Protein AF-A0A4Q8L4U7-F1 (afdb_monomer_lite)

Sequence (119 aa):
MDDFVRRISVHAERVANGKNREVCGLVERAAGGFRIQMRLGDGNTHCQLAGEEPMVTFHVHLDFGGGQFSPRDYDQPGYMTRRGRLCYQEGRGREALVTRYGRRGGSVCADSGLARVPQ

Radius of gyration: 13.92 Å; chains: 1; bounding box: 33×30×48 Å

Foldseek 3Di:
DLVVCLVCLVVQLCVCQVVVFKKKWAWDADVPGIDIDIDTDPDPPQRDDDDDDGQEMEIEDHQPGDLEDDPNNQVAWYWYDYPSWIWTAGHPQRIFTRDPVGTHDDCSSVVPPPPDPDD

Secondary structure (DSSP, 8-state):
-HHHHHHHHHHHHHHHHHHT--EEEEEEEETTEEEEEEEE-SSSS----SSS--SEEEEE--TTS-SS--GGGGGS-EEEEETTEEEEESSTT--EEEETTEEEESGGGS--SS-----

Organism: NCBI:txid2480810

pLDDT: mean 78.98, std 15.8, range [34.91, 93.81]

Structure (mmCIF, N/CA/C/O backbone):
data_AF-A0A4Q8L4U7-F1
#
_entry.id   AF-A0A4Q8L4U7-F1
#
loop_
_atom_site.group_PDB
_atom_site.id
_atom_site.type_symbol
_atom_site.label_atom_id
_atom_site.label_alt_id
_atom_site.label_comp_id
_atom_site.label_asym_id
_atom_site.label_entity_id
_atom_site.label_seq_id
_atom_site.pdbx_PDB_ins_code
_atom_site.Cartn_x
_atom_site.Cartn_y
_atom_site.Cartn_z
_atom_site.occupancy
_atom_site.B_iso_or_equiv
_atom_site.auth_seq_id
_atom_site.auth_comp_id
_atom_site.auth_asym_id
_atom_site.auth_atom_id
_atom_site.pdbx_PDB_model_num
ATOM 1 N N . MET A 1 1 ? -11.206 -0.605 6.501 1.00 89.12 1 MET A N 1
ATOM 2 C CA . MET A 1 1 ? -9.738 -0.641 6.346 1.00 89.12 1 MET A CA 1
ATOM 3 C C . MET A 1 1 ? -9.321 0.088 5.076 1.00 89.12 1 MET A C 1
ATOM 5 O O . MET A 1 1 ? -8.566 1.038 5.187 1.00 89.12 1 MET A O 1
ATOM 9 N N . ASP A 1 2 ? -9.872 -0.265 3.914 1.00 92.75 2 ASP A N 1
ATOM 10 C CA . ASP A 1 2 ? -9.600 0.381 2.617 1.00 92.75 2 ASP A CA 1
ATOM 11 C C . ASP A 1 2 ? -9.623 1.916 2.664 1.00 92.75 2 ASP A C 1
ATOM 13 O O . ASP A 1 2 ? -8.667 2.560 2.242 1.00 92.75 2 ASP A O 1
ATOM 17 N N . ASP A 1 3 ? -10.663 2.515 3.253 1.00 92.44 3 ASP A N 1
ATOM 18 C CA . ASP A 1 3 ? -10.751 3.975 3.395 1.00 92.44 3 ASP A CA 1
ATOM 19 C C . ASP A 1 3 ? -9.638 4.582 4.252 1.00 92.44 3 ASP A C 1
ATOM 21 O O . ASP A 1 3 ? -9.175 5.686 3.971 1.00 92.44 3 ASP A O 1
ATOM 25 N N . PHE A 1 4 ? -9.207 3.871 5.294 1.00 92.50 4 PHE A N 1
ATOM 26 C CA . PHE A 1 4 ? -8.085 4.289 6.128 1.00 92.50 4 PHE A CA 1
ATOM 27 C C . PHE A 1 4 ? -6.784 4.240 5.318 1.00 92.50 4 PHE A C 1
ATOM 29 O O . PHE A 1 4 ? -6.077 5.245 5.245 1.00 92.50 4 PHE A O 1
ATOM 36 N N . VAL A 1 5 ? -6.521 3.126 4.627 1.00 93.81 5 VAL A N 1
ATOM 37 C CA . VAL A 1 5 ? -5.303 2.944 3.823 1.00 93.81 5 VAL A CA 1
ATOM 38 C C . VAL A 1 5 ? -5.244 3.928 2.650 1.00 93.81 5 VAL A C 1
ATOM 40 O O . VAL A 1 5 ? -4.201 4.519 2.384 1.00 93.81 5 VAL A O 1
ATOM 43 N N . ARG A 1 6 ? -6.375 4.210 1.997 1.00 93.06 6 ARG A N 1
ATOM 44 C CA . ARG A 1 6 ? -6.466 5.197 0.908 1.00 93.06 6 ARG A CA 1
ATOM 45 C C . ARG A 1 6 ? -6.102 6.616 1.346 1.00 93.06 6 ARG A C 1
ATOM 47 O O . ARG A 1 6 ? -5.576 7.387 0.550 1.00 93.06 6 ARG A O 1
ATOM 54 N N . ARG A 1 7 ? -6.404 6.994 2.592 1.00 91.44 7 ARG A N 1
ATOM 55 C CA . ARG A 1 7 ? -6.067 8.330 3.116 1.00 91.44 7 ARG A CA 1
ATOM 56 C C . ARG A 1 7 ? -4.572 8.474 3.373 1.00 91.44 7 ARG A C 1
ATOM 58 O O . ARG A 1 7 ? -4.013 9.534 3.113 1.00 91.44 7 ARG A O 1
ATOM 65 N N . ILE A 1 8 ? -3.932 7.418 3.868 1.00 91.69 8 ILE A N 1
ATOM 66 C CA . ILE A 1 8 ? -2.498 7.437 4.179 1.00 91.69 8 ILE A CA 1
ATOM 67 C C . ILE A 1 8 ? -1.623 7.198 2.944 1.00 91.69 8 ILE A C 1
ATOM 69 O O . ILE A 1 8 ? -0.495 7.684 2.913 1.00 91.69 8 ILE A O 1
ATOM 73 N N . SER A 1 9 ? -2.127 6.496 1.922 1.00 91.81 9 SER A N 1
ATOM 74 C CA . SER A 1 9 ? -1.319 6.042 0.787 1.00 91.81 9 SER A CA 1
ATOM 75 C C . SER A 1 9 ? -0.679 7.194 0.017 1.00 91.81 9 SER A C 1
ATOM 77 O O . SER A 1 9 ? 0.514 7.161 -0.265 1.00 91.81 9 SER A O 1
ATOM 79 N N . VAL A 1 10 ? -1.430 8.274 -0.211 1.00 88.94 10 VAL A N 1
ATOM 80 C CA . VAL A 1 10 ? -0.936 9.490 -0.879 1.00 88.94 10 VAL A CA 1
ATOM 81 C C . VAL A 1 10 ? 0.212 10.139 -0.099 1.00 88.94 10 VAL A C 1
ATOM 83 O O . VAL A 1 10 ? 1.183 10.618 -0.685 1.00 88.94 10 VAL A O 1
ATOM 86 N N . HIS A 1 11 ? 0.115 10.160 1.233 1.00 90.88 11 HIS A N 1
ATOM 87 C CA . HIS A 1 11 ? 1.167 10.718 2.076 1.00 90.88 11 HIS A CA 1
ATOM 88 C C . HIS A 1 11 ? 2.407 9.817 2.088 1.00 90.88 11 HIS A C 1
ATOM 90 O O . HIS A 1 11 ? 3.523 10.313 1.940 1.00 90.88 11 HIS A O 1
ATOM 96 N N . ALA A 1 12 ? 2.212 8.501 2.194 1.00 91.44 12 ALA A N 1
ATOM 97 C CA . ALA A 1 12 ? 3.295 7.526 2.183 1.00 91.44 12 ALA A CA 1
ATOM 98 C C . ALA A 1 12 ? 4.058 7.519 0.847 1.00 91.44 12 ALA A C 1
ATOM 100 O O . ALA A 1 12 ? 5.285 7.507 0.861 1.00 91.44 12 ALA A O 1
ATOM 101 N N . GLU A 1 13 ? 3.366 7.633 -0.293 1.00 90.00 13 GLU A N 1
ATOM 102 C CA . GLU A 1 13 ? 3.995 7.795 -1.614 1.00 90.00 13 GLU A CA 1
ATOM 103 C C . GLU A 1 13 ? 4.853 9.056 -1.699 1.00 90.00 13 GLU A C 1
ATOM 1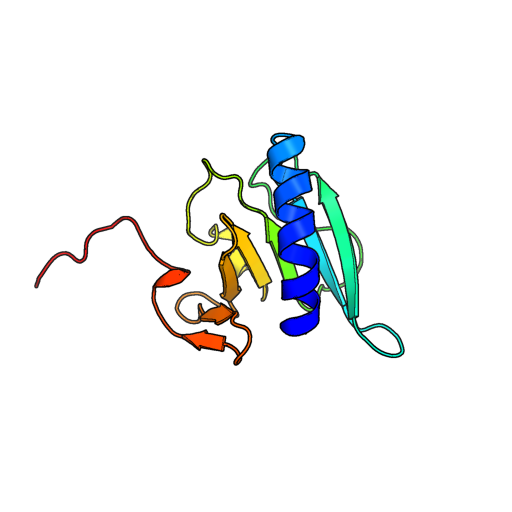05 O O . GLU A 1 13 ? 5.986 9.009 -2.175 1.00 90.00 13 GLU A O 1
ATOM 110 N N . ARG A 1 14 ? 4.352 10.191 -1.192 1.00 90.38 14 ARG A N 1
ATOM 111 C CA . ARG A 1 14 ? 5.128 11.438 -1.168 1.00 90.38 14 ARG A CA 1
ATOM 112 C C . ARG A 1 14 ? 6.403 11.289 -0.335 1.00 90.38 14 ARG A C 1
ATOM 114 O O . ARG A 1 14 ? 7.450 11.781 -0.748 1.00 90.38 14 ARG A O 1
ATOM 121 N N . VAL A 1 15 ? 6.320 10.630 0.820 1.00 90.88 15 VAL A N 1
ATOM 122 C CA . VAL A 1 15 ? 7.485 10.369 1.678 1.00 90.88 15 VAL A CA 1
ATOM 123 C C . VAL A 1 15 ? 8.471 9.433 0.981 1.00 90.88 15 VAL A C 1
ATOM 125 O O . VAL A 1 15 ? 9.657 9.754 0.924 1.00 90.88 15 VAL A O 1
ATOM 128 N N . ALA A 1 16 ? 7.985 8.326 0.414 1.00 89.56 16 ALA A N 1
ATOM 129 C CA . ALA A 1 16 ? 8.803 7.337 -0.278 1.00 89.56 16 ALA A CA 1
ATOM 130 C C . ALA A 1 16 ? 9.582 7.961 -1.445 1.00 89.56 16 ALA A C 1
ATOM 132 O O . ALA A 1 16 ? 10.812 7.909 -1.485 1.00 89.56 16 ALA A O 1
ATOM 133 N N . ASN A 1 17 ? 8.875 8.654 -2.341 1.00 87.81 17 ASN A N 1
ATOM 134 C CA . ASN A 1 17 ? 9.475 9.321 -3.494 1.00 87.81 17 ASN A CA 1
ATOM 135 C C . ASN A 1 17 ? 10.408 10.467 -3.073 1.00 87.81 17 ASN A C 1
ATOM 137 O O . ASN A 1 17 ? 11.507 10.591 -3.605 1.00 87.81 17 ASN A O 1
ATOM 141 N N . GLY A 1 18 ? 10.028 11.267 -2.069 1.00 89.62 18 GLY A N 1
ATOM 142 C CA . GLY A 1 18 ? 10.863 12.362 -1.562 1.00 89.62 18 GLY A CA 1
ATOM 143 C C . GLY A 1 18 ? 12.154 11.900 -0.877 1.00 89.62 18 GLY A C 1
ATOM 144 O O . GLY A 1 18 ? 13.112 12.666 -0.784 1.00 89.62 18 GLY A O 1
ATOM 145 N N . LYS A 1 19 ? 12.194 10.654 -0.392 1.00 88.88 19 LYS A N 1
ATOM 146 C CA . LYS A 1 19 ? 13.386 10.029 0.199 1.00 88.88 19 LYS A CA 1
ATOM 147 C C . LYS A 1 19 ? 14.085 9.051 -0.738 1.00 88.88 19 LYS A C 1
ATOM 149 O O . LYS A 1 19 ? 15.129 8.534 -0.355 1.00 88.88 19 LYS A O 1
ATOM 154 N N . ASN A 1 20 ? 13.536 8.816 -1.930 1.00 87.38 20 ASN A N 1
ATOM 155 C CA . ASN A 1 20 ? 13.971 7.772 -2.853 1.00 87.38 20 ASN A CA 1
ATOM 156 C C . ASN A 1 20 ? 14.107 6.394 -2.171 1.00 87.38 20 ASN A C 1
ATOM 158 O O . ASN A 1 20 ? 15.092 5.683 -2.361 1.00 87.38 20 ASN A O 1
ATOM 162 N N . ARG A 1 21 ? 13.146 6.055 -1.303 1.00 87.50 21 ARG A N 1
ATOM 163 C CA . ARG A 1 21 ? 13.134 4.823 -0.501 1.00 87.50 21 ARG A CA 1
ATOM 164 C C . ARG A 1 21 ? 11.727 4.258 -0.417 1.00 87.50 21 ARG A C 1
ATOM 166 O O . ARG A 1 21 ? 10.781 5.012 -0.220 1.00 87.50 21 ARG A O 1
ATOM 173 N N . GLU A 1 22 ? 11.590 2.943 -0.531 1.00 86.69 22 GLU A N 1
ATOM 174 C CA . GLU A 1 22 ? 10.302 2.269 -0.330 1.00 86.69 22 GLU A CA 1
ATOM 175 C C . GLU A 1 22 ? 9.816 2.450 1.116 1.00 86.69 22 GLU A C 1
ATOM 177 O O . GLU A 1 22 ? 10.590 2.765 2.025 1.00 86.69 22 GLU A O 1
ATOM 182 N N . VAL A 1 23 ? 8.517 2.272 1.341 1.00 89.06 23 VAL A N 1
ATOM 183 C CA . VAL A 1 23 ? 7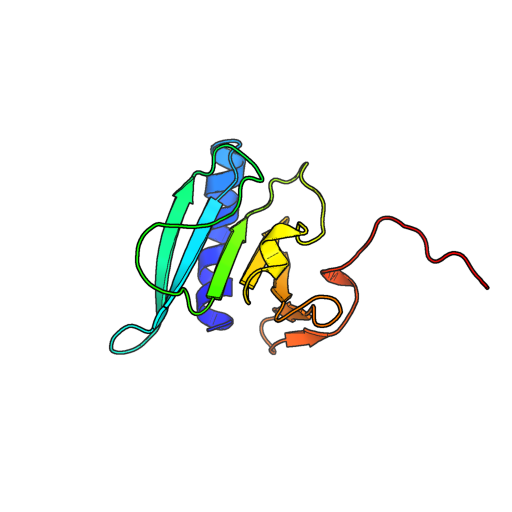.923 2.303 2.685 1.00 89.06 23 VAL A CA 1
ATOM 184 C C . VAL A 1 23 ? 7.274 0.961 2.947 1.00 89.06 23 VAL A C 1
ATOM 186 O O . VAL A 1 23 ? 6.378 0.558 2.213 1.00 89.06 23 VAL A O 1
ATOM 189 N N . CYS A 1 24 ? 7.685 0.317 4.032 1.00 87.81 24 CYS A N 1
ATOM 190 C CA . CYS A 1 24 ? 7.019 -0.862 4.564 1.00 87.81 24 CYS A CA 1
ATOM 191 C C . CYS A 1 24 ? 6.162 -0.458 5.753 1.00 87.81 24 CYS A C 1
ATOM 193 O O . CYS A 1 24 ? 6.609 0.297 6.619 1.00 87.81 24 CYS A O 1
ATOM 195 N N . GLY A 1 25 ? 4.966 -1.014 5.843 1.00 87.94 25 GLY A N 1
ATOM 196 C CA . GLY A 1 25 ? 4.080 -0.813 6.966 1.00 87.94 25 GLY A CA 1
ATOM 197 C C . GLY A 1 25 ? 3.228 -2.025 7.299 1.00 87.94 25 GLY A C 1
ATOM 198 O O . GLY A 1 25 ? 3.052 -2.930 6.485 1.00 87.94 25 GLY A O 1
ATOM 199 N N . LEU A 1 26 ? 2.691 -2.010 8.514 1.00 88.56 26 LEU A N 1
ATOM 200 C CA . LEU A 1 26 ? 1.743 -2.993 9.026 1.00 88.56 26 LEU A CA 1
ATOM 201 C C . LEU A 1 26 ? 0.481 -2.284 9.494 1.00 88.56 26 LEU A C 1
ATOM 203 O O . LEU A 1 26 ? 0.558 -1.320 10.260 1.00 88.56 26 LEU A O 1
ATOM 207 N N . VAL A 1 27 ? -0.670 -2.752 9.013 1.00 89.12 27 VAL A N 1
ATOM 208 C CA . VAL A 1 27 ? -1.985 -2.244 9.402 1.00 89.12 27 VAL A CA 1
ATOM 209 C C . VAL A 1 27 ? -2.577 -3.161 10.466 1.00 89.12 27 VAL A C 1
ATOM 211 O O . VAL A 1 27 ? -2.831 -4.340 10.231 1.00 89.12 27 VAL A O 1
ATOM 214 N N . GLU A 1 28 ? -2.860 -2.586 11.627 1.00 86.56 28 GLU A N 1
ATOM 215 C CA . GLU A 1 28 ? -3.359 -3.283 12.809 1.00 86.56 28 GLU A CA 1
ATOM 216 C C . GLU A 1 28 ? -4.743 -2.747 13.190 1.00 86.56 28 GLU A C 1
ATOM 218 O O . GLU A 1 28 ? -5.083 -1.583 12.934 1.00 86.56 28 GLU A O 1
ATOM 223 N N . ARG A 1 29 ? -5.568 -3.589 13.825 1.00 85.12 29 ARG A N 1
ATOM 224 C CA . ARG A 1 29 ? -6.791 -3.110 14.482 1.00 85.12 29 ARG A CA 1
ATOM 225 C C . ARG A 1 29 ? -6.396 -2.500 15.817 1.00 85.12 29 ARG A C 1
ATOM 227 O O . ARG A 1 29 ? -5.639 -3.094 16.572 1.00 85.12 29 ARG A O 1
ATOM 234 N N . ALA A 1 30 ? -6.952 -1.336 16.108 1.00 84.38 30 ALA A N 1
ATOM 235 C CA . ALA A 1 30 ? -6.800 -0.662 17.388 1.00 84.38 30 ALA A CA 1
ATOM 236 C C . ALA A 1 30 ? -8.186 -0.376 17.979 1.00 84.38 30 ALA A C 1
ATOM 238 O O . ALA A 1 30 ? -9.197 -0.437 17.269 1.00 84.38 30 ALA A O 1
ATOM 239 N N . ALA A 1 31 ? -8.250 -0.044 19.270 1.00 84.56 31 ALA A N 1
ATOM 240 C CA . ALA A 1 31 ? -9.501 0.362 19.904 1.00 84.56 31 ALA A CA 1
ATOM 241 C C . ALA A 1 31 ? -10.110 1.557 19.145 1.00 84.56 31 ALA A C 1
ATOM 243 O O . ALA A 1 31 ? -9.506 2.623 19.056 1.00 84.56 31 ALA A O 1
ATOM 244 N N . GLY A 1 32 ? -11.290 1.356 18.550 1.00 85.06 32 GLY A N 1
ATOM 245 C CA . GLY A 1 32 ? -11.996 2.385 17.782 1.00 85.06 32 GLY A CA 1
ATOM 246 C C . GLY A 1 32 ? -11.556 2.566 16.321 1.00 85.06 32 GLY A C 1
ATOM 247 O O . GLY A 1 32 ? -12.054 3.483 15.671 1.00 85.06 32 GLY A O 1
ATOM 248 N N . GLY A 1 33 ? -10.675 1.723 15.761 1.00 88.56 33 GLY A N 1
ATOM 249 C CA . GLY A 1 33 ? -10.323 1.836 14.341 1.00 88.56 33 GLY A CA 1
ATOM 250 C C . GLY A 1 33 ? -9.112 1.028 13.877 1.00 88.56 33 GLY A C 1
ATOM 251 O O . GLY A 1 33 ? -8.954 -0.150 14.197 1.00 88.56 33 GLY A O 1
ATOM 252 N N . PHE A 1 34 ? -8.279 1.673 13.059 1.00 90.12 34 PHE A N 1
ATOM 253 C CA . PHE A 1 34 ? -7.074 1.094 12.470 1.00 90.12 34 PHE A CA 1
ATOM 254 C C . PHE A 1 34 ? -5.865 1.965 12.799 1.00 90.12 34 PHE A C 1
ATOM 256 O O . PHE A 1 34 ? -5.959 3.194 12.800 1.00 90.12 34 PHE A O 1
ATOM 263 N N . ARG A 1 35 ? -4.726 1.319 13.037 1.00 89.06 35 ARG A N 1
ATOM 264 C CA . ARG A 1 35 ? -3.415 1.955 13.154 1.00 89.06 35 ARG A CA 1
ATOM 265 C C . ARG A 1 35 ? -2.520 1.419 12.047 1.00 89.06 35 ARG A C 1
ATOM 267 O O . ARG A 1 35 ? -2.698 0.292 11.596 1.00 89.06 35 ARG A O 1
ATOM 274 N N . ILE A 1 36 ? -1.563 2.231 11.612 1.00 87.50 36 ILE A N 1
ATOM 275 C CA . ILE A 1 36 ? -0.467 1.762 10.772 1.00 87.50 36 ILE A CA 1
ATOM 276 C C . ILE A 1 36 ? 0.869 2.089 11.434 1.00 87.50 36 ILE A C 1
ATOM 278 O O . ILE A 1 36 ? 1.063 3.194 11.945 1.00 87.50 36 ILE A O 1
ATOM 282 N N . GLN A 1 37 ? 1.781 1.127 11.419 1.00 86.94 37 GLN A N 1
ATOM 283 C CA . GLN A 1 37 ? 3.196 1.338 11.708 1.00 86.94 37 GLN A CA 1
ATOM 284 C C . GLN A 1 37 ? 3.943 1.361 10.377 1.00 86.94 37 GLN A C 1
ATOM 286 O O . GLN A 1 37 ? 3.665 0.523 9.528 1.00 86.94 37 GLN A O 1
ATOM 291 N N . MET A 1 38 ? 4.844 2.320 10.162 1.00 86.88 38 MET A N 1
ATOM 292 C CA . MET A 1 38 ? 5.590 2.457 8.906 1.00 86.88 38 MET A CA 1
ATOM 293 C C . MET A 1 38 ? 7.074 2.688 9.177 1.00 86.88 38 MET A C 1
ATOM 295 O O . MET A 1 38 ? 7.432 3.413 10.104 1.00 86.88 38 MET A O 1
ATOM 299 N N . ARG A 1 39 ? 7.929 2.130 8.321 1.00 86.75 39 ARG A N 1
ATOM 300 C CA . ARG A 1 39 ? 9.362 2.427 8.253 1.00 86.75 39 ARG A CA 1
ATOM 301 C C . ARG A 1 39 ? 9.774 2.670 6.808 1.00 86.75 39 ARG A C 1
ATOM 303 O O . ARG A 1 39 ? 9.190 2.098 5.886 1.00 86.75 39 ARG A O 1
ATOM 310 N N . LEU A 1 40 ? 10.825 3.458 6.620 1.00 84.44 40 LEU A N 1
ATOM 311 C CA . LEU A 1 40 ? 11.526 3.483 5.340 1.00 84.44 40 LEU A CA 1
ATOM 312 C C . LEU A 1 40 ? 12.241 2.138 5.160 1.00 84.44 40 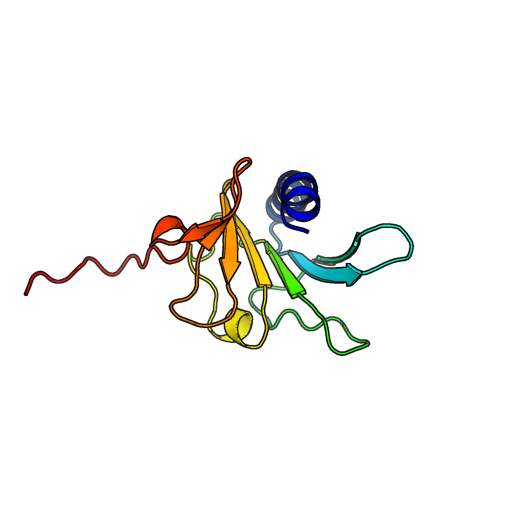LEU A C 1
ATOM 314 O O . LEU A 1 40 ? 12.986 1.709 6.038 1.00 84.44 40 LEU A O 1
ATOM 318 N N . GLY A 1 41 ? 11.986 1.467 4.043 1.00 73.50 41 GLY A N 1
ATOM 319 C CA . GLY A 1 41 ? 12.718 0.281 3.612 1.00 73.50 41 GLY A CA 1
ATOM 320 C C . 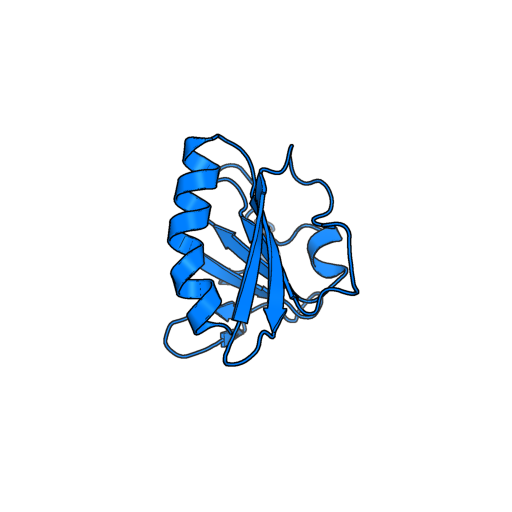GLY A 1 41 ? 14.042 0.665 2.954 1.00 73.50 41 GLY A C 1
ATOM 321 O O . GLY A 1 41 ? 14.229 1.806 2.523 1.00 73.50 41 GLY A O 1
ATOM 322 N N . ASP A 1 42 ? 14.991 -0.265 2.915 1.00 67.25 42 ASP A N 1
ATOM 323 C CA . ASP A 1 42 ? 16.251 -0.142 2.157 1.00 67.25 42 ASP A CA 1
ATOM 324 C C . ASP A 1 42 ? 16.138 -0.776 0.749 1.00 67.25 42 ASP A C 1
ATOM 326 O O . ASP A 1 42 ? 17.145 -1.018 0.089 1.00 67.25 42 ASP A O 1
ATOM 330 N N . GLY A 1 43 ? 14.914 -1.049 0.280 1.00 58.81 43 GLY A N 1
ATOM 331 C CA . GLY A 1 43 ? 14.603 -1.695 -0.998 1.00 58.81 43 GLY A CA 1
ATOM 332 C C . GLY A 1 43 ? 13.510 -2.754 -0.850 1.00 58.81 43 GLY A C 1
ATOM 333 O O . GLY A 1 43 ? 12.886 -2.841 0.210 1.00 58.81 43 GLY A O 1
ATOM 334 N N . ASN A 1 44 ? 13.356 -3.585 -1.893 1.00 54.84 44 ASN A N 1
ATOM 335 C CA . ASN A 1 44 ? 12.300 -4.601 -2.085 1.00 54.84 44 ASN A CA 1
ATOM 336 C C . ASN A 1 44 ? 12.453 -5.822 -1.142 1.00 54.84 44 ASN A C 1
ATOM 338 O O . ASN A 1 44 ? 12.132 -6.971 -1.464 1.00 54.84 44 ASN A O 1
ATOM 342 N N . THR A 1 45 ? 13.069 -5.592 0.013 1.00 55.81 45 THR A N 1
ATOM 343 C CA . THR A 1 45 ? 13.305 -6.550 1.076 1.00 55.81 45 THR A CA 1
ATOM 344 C C . THR A 1 45 ? 12.006 -6.725 1.846 1.00 55.81 45 THR A C 1
ATOM 346 O O . THR A 1 45 ? 11.391 -5.756 2.275 1.00 55.81 45 THR A O 1
ATOM 349 N N . HIS A 1 46 ? 11.611 -7.986 2.009 1.00 62.25 46 HIS A N 1
ATOM 350 C CA . HIS A 1 46 ? 10.436 -8.452 2.741 1.00 62.25 46 HIS A CA 1
ATOM 351 C C . HIS A 1 46 ? 9.953 -7.473 3.831 1.00 62.25 46 HIS A C 1
ATOM 353 O O . HIS A 1 46 ? 10.675 -7.205 4.798 1.00 62.25 46 HIS A O 1
ATOM 359 N N . CYS A 1 47 ? 8.733 -6.945 3.685 1.00 66.19 47 CYS A N 1
ATOM 360 C CA . CYS A 1 47 ? 8.126 -6.040 4.660 1.00 66.19 47 CYS A CA 1
ATOM 361 C C . CYS A 1 47 ? 7.678 -6.792 5.930 1.00 66.19 47 CYS A C 1
ATOM 363 O O . CYS A 1 47 ? 6.500 -6.824 6.268 1.00 66.19 47 CYS A O 1
ATOM 365 N N . GLN A 1 48 ? 8.628 -7.376 6.660 1.00 61.00 48 GLN A N 1
ATOM 366 C CA . GLN A 1 48 ? 8.448 -7.829 8.037 1.00 61.00 48 GLN A CA 1
ATOM 367 C C . GLN A 1 48 ? 8.890 -6.709 8.981 1.00 61.00 48 GLN A C 1
ATOM 369 O O . GLN A 1 48 ? 10.083 -6.396 9.077 1.00 61.00 48 GLN A O 1
ATOM 374 N N . LEU A 1 49 ? 7.932 -6.073 9.659 1.00 61.19 49 LEU A N 1
ATOM 375 C CA . LEU A 1 49 ? 8.227 -5.353 10.900 1.00 61.19 49 LEU A CA 1
ATOM 376 C C . LEU A 1 49 ? 8.207 -6.379 12.041 1.00 61.19 49 LEU A C 1
ATOM 378 O O . LEU A 1 49 ? 7.446 -7.341 11.989 1.00 61.19 49 LEU A O 1
ATOM 382 N N . ALA A 1 50 ? 9.082 -6.216 13.031 1.00 51.97 50 ALA A N 1
ATOM 383 C CA . ALA A 1 50 ? 9.150 -7.125 14.170 1.00 51.97 50 ALA A CA 1
ATOM 384 C C . ALA A 1 50 ? 7.960 -6.903 15.120 1.00 51.97 50 ALA A C 1
ATOM 386 O O . ALA A 1 50 ? 7.689 -5.761 15.485 1.00 51.97 50 ALA A O 1
ATOM 387 N N . GLY A 1 51 ? 7.333 -7.995 15.567 1.00 53.81 51 GLY A N 1
ATOM 388 C CA . GLY A 1 51 ? 6.264 -7.992 16.570 1.00 53.81 51 GLY A CA 1
ATOM 389 C C . GLY A 1 51 ? 4.890 -8.322 15.983 1.00 53.81 51 GLY A C 1
ATOM 390 O O . GLY A 1 51 ? 4.366 -7.549 15.195 1.00 53.81 51 GLY A O 1
ATOM 391 N N . GLU A 1 52 ? 4.341 -9.456 16.430 1.00 54.25 52 GLU A N 1
ATOM 392 C CA . GLU A 1 52 ? 3.021 -10.034 16.109 1.00 54.25 52 GLU A CA 1
ATOM 393 C C . GLU A 1 52 ? 2.772 -10.457 14.648 1.00 54.25 52 GLU A C 1
ATOM 395 O O . GLU A 1 52 ? 3.333 -9.912 13.703 1.00 54.25 52 GLU A O 1
ATOM 400 N N . GLU A 1 53 ? 1.927 -11.484 14.486 1.00 59.53 53 GLU A N 1
ATOM 401 C CA . GLU A 1 53 ? 1.378 -11.924 13.197 1.00 59.53 53 GLU A CA 1
ATOM 402 C C . GLU A 1 53 ? 0.573 -10.760 12.597 1.00 59.53 53 GLU A C 1
ATOM 404 O O . GLU A 1 53 ? -0.498 -10.410 13.112 1.00 59.53 53 GLU A O 1
ATOM 409 N N . PRO A 1 54 ? 1.068 -10.107 11.538 1.00 60.97 54 PRO A N 1
ATOM 410 C CA . PRO A 1 54 ? 0.394 -8.945 10.998 1.00 60.97 54 PRO A CA 1
ATOM 411 C C . PRO A 1 54 ? -0.922 -9.356 10.347 1.00 60.97 54 PRO A C 1
ATOM 413 O O . PRO A 1 54 ? -0.974 -10.287 9.548 1.00 60.97 54 PRO A O 1
ATOM 416 N N . MET A 1 55 ? -1.992 -8.602 10.606 1.00 72.81 55 MET A N 1
ATOM 417 C CA . MET A 1 55 ? -3.251 -8.849 9.901 1.00 72.81 55 MET A CA 1
ATOM 418 C C . MET A 1 55 ? -3.169 -8.464 8.419 1.00 72.81 55 MET A C 1
ATOM 420 O O . MET A 1 55 ? -3.743 -9.172 7.595 1.00 72.81 55 MET A O 1
ATOM 424 N N . VAL A 1 56 ? -2.522 -7.334 8.076 1.00 88.88 56 VAL A N 1
ATOM 425 C CA . VAL A 1 56 ? -2.388 -6.851 6.687 1.00 88.88 56 VAL A CA 1
ATOM 426 C C . VAL A 1 56 ? -1.140 -5.965 6.501 1.00 88.88 56 VAL A C 1
ATOM 428 O O . VAL A 1 56 ? -0.921 -5.037 7.281 1.00 88.88 56 VAL A O 1
ATOM 431 N N . THR A 1 57 ? -0.350 -6.179 5.442 1.00 90.06 57 THR A N 1
ATOM 432 C CA . THR A 1 57 ? 0.797 -5.311 5.085 1.00 90.06 57 THR A CA 1
ATOM 433 C C . THR A 1 57 ? 0.406 -4.066 4.313 1.00 90.06 57 THR A C 1
ATOM 435 O O . THR A 1 57 ? -0.667 -3.965 3.720 1.00 90.06 57 THR A O 1
ATOM 438 N N . PHE A 1 58 ? 1.321 -3.107 4.279 1.00 90.88 58 PHE A N 1
ATOM 439 C CA . PHE A 1 58 ? 1.271 -1.949 3.408 1.00 90.88 58 PHE A CA 1
ATOM 440 C C . PHE A 1 58 ? 2.658 -1.703 2.814 1.00 90.88 58 PHE A C 1
ATOM 442 O O . PHE A 1 58 ? 3.623 -1.539 3.554 1.00 90.88 58 PHE A O 1
ATOM 449 N N . HIS A 1 59 ? 2.762 -1.657 1.492 1.00 89.88 59 HIS A N 1
ATOM 450 C CA . HIS A 1 59 ? 4.018 -1.432 0.789 1.00 89.88 59 HIS A CA 1
ATOM 451 C C . HIS A 1 59 ? 3.874 -0.263 -0.192 1.00 89.88 59 HIS A C 1
ATOM 453 O O . HIS A 1 59 ? 2.882 -0.146 -0.912 1.00 89.88 59 HIS A O 1
ATOM 459 N N . VAL A 1 60 ? 4.854 0.635 -0.219 1.00 89.56 60 VAL A N 1
ATOM 460 C CA . VAL A 1 60 ? 4.960 1.681 -1.239 1.00 89.56 60 VAL A CA 1
ATOM 461 C C . VAL A 1 60 ? 6.073 1.312 -2.200 1.00 89.56 60 VAL A C 1
ATOM 463 O O . VAL A 1 60 ? 7.238 1.325 -1.809 1.00 89.56 60 VAL A O 1
ATOM 466 N N . HIS A 1 61 ? 5.714 1.057 -3.456 1.00 85.12 61 HIS A N 1
ATOM 467 C CA . HIS A 1 61 ? 6.696 0.881 -4.520 1.00 85.12 61 HIS A CA 1
ATOM 468 C C . HIS A 1 61 ? 7.088 2.246 -5.075 1.00 85.12 61 HIS A C 1
ATOM 470 O O . HIS A 1 61 ? 6.230 3.093 -5.343 1.00 85.12 61 HIS A O 1
ATOM 476 N N . LEU A 1 62 ? 8.385 2.442 -5.301 1.00 82.56 62 LEU A N 1
ATOM 477 C CA . LEU A 1 62 ? 8.879 3.649 -5.957 1.00 82.56 62 LEU A CA 1
ATOM 478 C C . LEU A 1 62 ? 8.406 3.720 -7.414 1.00 82.56 62 LEU A C 1
ATOM 480 O O . LEU A 1 62 ? 8.050 2.719 -8.046 1.00 82.56 62 LEU A O 1
ATOM 484 N N . ASP A 1 63 ? 8.437 4.920 -7.989 1.00 73.94 63 ASP A N 1
ATOM 485 C CA . ASP A 1 63 ? 7.952 5.139 -9.354 1.00 73.94 63 ASP A CA 1
ATOM 486 C C . ASP A 1 63 ? 8.723 4.342 -10.417 1.00 73.94 63 ASP A C 1
ATOM 488 O O . ASP A 1 63 ? 8.150 4.021 -11.463 1.00 73.94 63 ASP A O 1
ATOM 492 N N . PHE A 1 64 ? 9.981 3.984 -10.158 1.00 69.44 64 PHE A N 1
ATOM 493 C CA . PHE A 1 64 ? 10.794 3.098 -11.002 1.00 69.44 64 PHE A CA 1
ATOM 494 C C . PHE A 1 64 ? 10.686 1.612 -10.622 1.00 69.44 64 PHE A C 1
ATOM 496 O O . PHE A 1 64 ? 11.163 0.759 -11.367 1.00 69.44 64 PHE A O 1
ATOM 503 N N . GLY A 1 65 ? 10.050 1.289 -9.494 1.00 65.50 65 GLY A N 1
ATOM 504 C CA . GLY A 1 65 ? 9.725 -0.080 -9.115 1.00 65.50 65 GLY A CA 1
ATOM 505 C C . GLY A 1 65 ? 8.684 -0.702 -10.052 1.00 65.50 65 GLY A C 1
ATOM 506 O O . GLY A 1 65 ? 7.939 -0.004 -10.754 1.00 65.50 65 GLY A O 1
ATOM 507 N N . GLY A 1 66 ? 8.630 -2.036 -10.062 1.00 68.56 66 GLY A N 1
ATOM 508 C CA . GLY A 1 66 ? 7.628 -2.789 -10.814 1.00 68.56 66 GLY A CA 1
ATOM 509 C C . GLY A 1 66 ? 6.201 -2.450 -10.365 1.00 68.56 66 GLY A C 1
ATOM 510 O O . GLY A 1 66 ? 5.948 -2.178 -9.193 1.00 68.56 66 GLY A O 1
ATOM 511 N N . GLY A 1 67 ? 5.250 -2.471 -11.303 1.00 72.81 67 GLY A N 1
ATOM 512 C CA . GLY A 1 67 ? 3.827 -2.205 -11.033 1.00 72.81 67 GLY A CA 1
ATOM 513 C C . GLY A 1 67 ? 3.054 -3.381 -10.429 1.00 72.81 67 GLY A C 1
ATOM 514 O O . GLY A 1 67 ? 1.830 -3.333 -10.392 1.00 72.81 67 GLY A O 1
ATOM 515 N N . GLN A 1 68 ? 3.756 -4.433 -10.017 1.00 77.56 68 GLN A N 1
ATOM 516 C CA . GLN A 1 68 ? 3.198 -5.671 -9.486 1.00 77.56 68 GLN A CA 1
ATOM 517 C C . GLN A 1 68 ? 3.682 -5.864 -8.060 1.00 77.56 68 GLN A C 1
ATOM 519 O O . GLN A 1 68 ? 4.813 -5.493 -7.752 1.00 77.56 68 GLN A O 1
ATOM 524 N N . PHE A 1 69 ? 2.873 -6.543 -7.254 1.00 81.88 69 PHE A N 1
ATOM 525 C CA . PHE A 1 69 ? 3.331 -7.161 -6.017 1.00 81.88 69 PHE A CA 1
ATOM 526 C C . PHE A 1 69 ? 4.547 -8.056 -6.289 1.00 81.88 69 PHE A C 1
ATOM 528 O O . PHE A 1 69 ? 4.538 -8.895 -7.198 1.00 81.88 69 PHE A O 1
ATOM 535 N N . SER A 1 70 ? 5.599 -7.877 -5.501 1.00 78.75 70 SER A N 1
ATOM 536 C CA . SER A 1 70 ? 6.728 -8.795 -5.460 1.00 78.75 70 SER A CA 1
ATOM 537 C C . SER A 1 70 ? 6.260 -10.177 -4.980 1.00 78.75 70 SER A C 1
ATOM 539 O O . SER A 1 70 ? 5.245 -10.291 -4.290 1.00 78.75 70 SER A O 1
ATOM 541 N N . PRO A 1 71 ? 7.000 -11.261 -5.276 1.00 80.44 71 PRO A N 1
ATOM 542 C CA . PRO A 1 71 ? 6.683 -12.580 -4.736 1.00 80.44 71 PRO A CA 1
ATOM 543 C C . PRO A 1 71 ? 6.492 -12.601 -3.216 1.00 80.44 71 PRO A C 1
ATOM 545 O O . PRO A 1 71 ? 5.640 -13.341 -2.746 1.00 80.44 71 PRO A O 1
ATOM 548 N N . ARG A 1 72 ? 7.246 -11.764 -2.493 1.00 78.62 72 ARG A N 1
ATOM 549 C CA . ARG A 1 72 ? 7.218 -11.644 -1.033 1.00 78.62 72 ARG A CA 1
ATOM 550 C C . ARG A 1 72 ? 6.010 -10.877 -0.507 1.00 78.62 72 ARG A C 1
ATOM 552 O O . ARG A 1 72 ? 5.616 -11.087 0.632 1.00 78.62 72 ARG A O 1
ATOM 559 N N . ASP A 1 73 ? 5.416 -9.993 -1.307 1.00 81.50 73 ASP A N 1
ATOM 560 C CA . ASP A 1 73 ? 4.193 -9.304 -0.890 1.00 81.50 73 ASP A CA 1
ATOM 561 C C . ASP A 1 73 ? 3.026 -10.287 -0.751 1.00 81.50 73 ASP A C 1
ATOM 563 O O . ASP A 1 73 ? 2.128 -10.033 0.039 1.00 81.50 73 ASP A O 1
ATOM 567 N N . TYR A 1 74 ? 3.054 -11.414 -1.475 1.00 85.19 74 TYR A N 1
ATOM 568 C CA . TYR A 1 74 ? 2.033 -12.463 -1.402 1.00 85.19 74 TYR A CA 1
ATOM 569 C C . TYR A 1 74 ? 2.158 -13.387 -0.186 1.00 85.19 74 TYR A C 1
ATOM 571 O O . TYR A 1 74 ? 1.281 -14.228 0.001 1.00 85.19 74 TYR A O 1
ATOM 579 N N . ASP A 1 75 ? 3.204 -13.250 0.634 1.00 84.56 75 ASP A N 1
ATOM 580 C CA . ASP A 1 75 ? 3.386 -14.091 1.825 1.00 84.56 75 ASP A CA 1
ATOM 581 C C . ASP A 1 75 ? 2.278 -13.841 2.869 1.00 84.56 75 ASP A C 1
ATOM 583 O O . ASP A 1 75 ? 1.981 -14.710 3.685 1.00 84.56 75 ASP A O 1
ATOM 587 N N . GLN A 1 76 ? 1.624 -12.675 2.814 1.00 85.88 76 GLN A N 1
ATOM 588 C CA . GLN A 1 76 ? 0.485 -12.316 3.658 1.00 85.88 76 GLN A CA 1
ATOM 589 C C . GLN A 1 76 ? -0.430 -11.308 2.953 1.00 85.88 76 GLN A C 1
ATOM 591 O O . GLN A 1 76 ? 0.031 -10.602 2.057 1.00 85.88 76 GLN A O 1
ATOM 596 N N . PRO A 1 77 ? -1.718 -11.196 3.328 1.00 89.81 77 PRO A N 1
ATOM 597 C CA . PRO A 1 77 ? -2.608 -10.201 2.744 1.00 89.81 77 PRO A CA 1
ATOM 598 C C . PRO A 1 77 ? -2.051 -8.786 2.900 1.00 89.81 77 PRO A C 1
ATOM 600 O O . PRO A 1 77 ? -1.485 -8.437 3.939 1.00 89.81 77 PRO A O 1
ATOM 603 N N . GLY A 1 78 ? -2.236 -7.947 1.885 1.00 91.44 78 GLY A N 1
ATOM 604 C CA . GLY A 1 78 ? -1.473 -6.710 1.822 1.00 91.44 78 GLY A CA 1
ATOM 605 C C . GLY A 1 78 ? -1.977 -5.679 0.842 1.00 91.44 78 GLY A C 1
ATOM 606 O O . GLY A 1 78 ? -2.611 -5.995 -0.163 1.00 91.44 78 GLY A O 1
ATOM 607 N N . TYR A 1 79 ? -1.645 -4.427 1.133 1.00 92.56 79 TYR A N 1
ATOM 608 C CA . TYR A 1 79 ? -1.796 -3.312 0.219 1.00 92.56 79 TYR A CA 1
ATOM 609 C C . TYR A 1 79 ? -0.461 -2.952 -0.422 1.00 92.56 79 TYR A C 1
ATOM 611 O O . TYR A 1 79 ? 0.569 -2.932 0.245 1.00 92.56 79 TYR A O 1
ATOM 619 N N . MET A 1 80 ? -0.506 -2.558 -1.688 1.00 91.19 80 MET A N 1
ATOM 620 C CA . MET A 1 80 ? 0.594 -1.885 -2.374 1.00 91.19 80 MET A CA 1
ATOM 621 C C . MET A 1 80 ? 0.067 -0.574 -2.943 1.00 91.19 80 MET A C 1
ATOM 623 O O . MET A 1 80 ? -1.007 -0.552 -3.543 1.00 91.19 80 MET A O 1
ATOM 627 N N . THR A 1 81 ? 0.812 0.515 -2.786 1.00 90.31 81 THR A N 1
ATOM 628 C CA . THR A 1 81 ? 0.484 1.789 -3.426 1.00 90.31 81 THR A CA 1
ATOM 629 C C . THR A 1 81 ? 1.624 2.289 -4.299 1.00 90.31 81 THR A C 1
ATOM 631 O O . THR A 1 81 ? 2.798 2.132 -3.957 1.00 90.31 81 THR A O 1
ATOM 634 N N . ARG A 1 82 ? 1.267 2.859 -5.451 1.00 86.44 82 ARG A N 1
ATOM 635 C CA . ARG A 1 82 ? 2.207 3.421 -6.426 1.00 86.44 82 ARG A CA 1
ATOM 636 C C . ARG A 1 82 ? 1.487 4.323 -7.417 1.00 86.44 82 ARG A C 1
ATOM 638 O O . ARG A 1 82 ? 0.456 3.931 -7.968 1.00 86.44 82 ARG A O 1
ATOM 645 N N . ARG A 1 83 ? 2.084 5.470 -7.751 1.00 85.19 83 ARG A N 1
ATOM 646 C CA . ARG A 1 83 ? 1.556 6.432 -8.738 1.00 85.19 83 ARG A CA 1
ATOM 647 C C . ARG A 1 83 ? 0.079 6.767 -8.483 1.00 85.19 83 ARG A C 1
ATOM 649 O O . ARG A 1 83 ? -0.730 6.810 -9.412 1.00 85.19 83 ARG A O 1
ATOM 656 N N . GLY A 1 84 ? -0.286 6.932 -7.213 1.00 85.31 84 GLY A N 1
ATOM 657 C CA . GLY A 1 84 ? -1.647 7.218 -6.760 1.00 85.31 84 GLY A CA 1
ATOM 658 C C . GLY A 1 84 ? -2.645 6.066 -6.915 1.00 85.31 84 GLY A C 1
ATOM 659 O O . GLY A 1 84 ? -3.841 6.265 -6.693 1.00 85.31 84 GLY A O 1
ATOM 660 N N . ARG A 1 85 ? -2.196 4.866 -7.302 1.00 88.06 85 ARG A N 1
ATOM 661 C CA . ARG A 1 85 ? -3.020 3.654 -7.324 1.00 88.06 85 ARG A CA 1
ATOM 662 C C . ARG A 1 85 ? -2.795 2.877 -6.043 1.00 88.06 85 ARG A C 1
ATOM 664 O O . ARG A 1 85 ? -1.655 2.588 -5.705 1.00 88.06 85 ARG A O 1
ATOM 671 N N . LEU A 1 86 ? -3.889 2.485 -5.397 1.00 91.56 86 LEU A N 1
ATOM 672 C CA . LEU A 1 86 ? -3.872 1.591 -4.249 1.00 91.56 86 LEU A CA 1
ATOM 673 C C . LEU A 1 86 ? -4.409 0.227 -4.668 1.00 91.56 86 LEU A C 1
ATOM 675 O O . LEU A 1 86 ? -5.516 0.115 -5.189 1.00 91.56 86 LEU A O 1
ATOM 679 N N . CYS A 1 87 ? -3.626 -0.801 -4.409 1.00 91.94 87 CYS A N 1
ATOM 680 C CA . CYS A 1 87 ? -3.917 -2.184 -4.717 1.00 91.94 87 CYS A CA 1
ATOM 681 C C . CYS A 1 87 ? -3.978 -2.993 -3.436 1.00 91.94 87 CYS A C 1
ATOM 683 O O . CYS A 1 87 ? -3.301 -2.670 -2.465 1.00 91.94 87 CYS A O 1
ATOM 685 N N . TYR A 1 88 ? -4.779 -4.047 -3.452 1.00 92.75 88 TYR A N 1
ATOM 686 C CA . TYR A 1 88 ? -4.875 -5.028 -2.385 1.00 92.75 88 TYR A CA 1
ATOM 687 C C . TYR A 1 88 ? -4.748 -6.432 -2.970 1.00 92.75 88 TYR A C 1
ATOM 689 O O . TYR A 1 88 ? -5.220 -6.668 -4.083 1.00 92.75 88 TYR A O 1
ATOM 697 N N . GLN A 1 89 ? -4.148 -7.353 -2.225 1.00 91.31 89 GLN A N 1
ATOM 698 C CA . GLN A 1 89 ? -4.129 -8.776 -2.543 1.00 91.31 89 GLN A CA 1
ATOM 699 C C . GLN A 1 89 ? -4.338 -9.612 -1.273 1.00 91.31 89 GLN A C 1
ATOM 701 O O . GLN A 1 89 ? -3.962 -9.204 -0.173 1.00 91.31 89 GLN A O 1
ATOM 706 N N . GLU A 1 90 ? -4.952 -10.779 -1.442 1.00 89.19 90 GLU A N 1
ATOM 707 C CA . GLU A 1 90 ? -5.120 -11.825 -0.417 1.00 89.19 90 GLU A CA 1
ATOM 708 C C . GLU A 1 90 ? -4.561 -13.177 -0.903 1.00 89.19 90 GLU A C 1
ATOM 710 O O . GLU A 1 90 ? -5.017 -14.248 -0.510 1.00 89.19 90 GLU A O 1
ATOM 715 N N . GLY A 1 91 ? -3.611 -13.115 -1.832 1.00 85.94 91 GLY A N 1
ATOM 716 C CA . GLY A 1 91 ? -3.056 -14.230 -2.581 1.00 85.94 91 GLY A CA 1
ATOM 717 C C . GLY A 1 91 ? -2.942 -13.910 -4.072 1.00 85.94 91 GLY A C 1
ATOM 718 O O . GLY A 1 91 ? -3.637 -13.039 -4.605 1.00 85.94 91 GLY A O 1
ATOM 719 N N . ARG A 1 92 ? -2.062 -14.647 -4.757 1.00 84.81 92 ARG A N 1
ATOM 720 C CA . ARG A 1 92 ? -1.876 -14.533 -6.211 1.00 84.81 92 ARG A CA 1
ATOM 721 C C . ARG A 1 92 ? -3.176 -14.833 -6.956 1.00 84.81 92 ARG A C 1
ATOM 723 O O . ARG A 1 92 ? -3.847 -15.822 -6.664 1.00 84.81 92 ARG A O 1
ATOM 730 N N . GLY A 1 93 ? -3.505 -14.002 -7.939 1.00 82.75 93 GLY A N 1
ATOM 731 C CA . GLY A 1 93 ? -4.737 -14.084 -8.725 1.00 82.75 93 GLY A CA 1
ATOM 732 C C . GLY A 1 93 ? -5.969 -13.499 -8.029 1.00 82.75 93 GLY A C 1
ATOM 733 O O . GLY A 1 93 ? -7.071 -13.587 -8.572 1.00 82.75 93 GLY A O 1
ATOM 734 N N . ARG A 1 94 ? -5.809 -12.921 -6.830 1.00 86.88 94 ARG A N 1
ATOM 735 C CA . ARG A 1 94 ? -6.877 -12.265 -6.058 1.00 86.88 94 ARG A CA 1
ATOM 736 C C . ARG A 1 94 ? -6.589 -10.783 -5.821 1.00 86.88 94 ARG A C 1
ATOM 738 O O . ARG A 1 94 ? -6.973 -10.209 -4.804 1.00 86.88 94 ARG A O 1
ATOM 745 N N . GLU A 1 95 ? -5.889 -10.158 -6.760 1.00 88.75 95 GLU A N 1
ATOM 746 C CA . GLU A 1 95 ? -5.539 -8.747 -6.703 1.00 88.75 95 GLU A CA 1
ATOM 747 C C . GLU A 1 95 ? -6.741 -7.866 -7.071 1.00 88.75 95 GLU A C 1
ATOM 749 O O . GLU A 1 95 ? -7.517 -8.147 -7.992 1.00 88.75 95 GLU A O 1
ATOM 754 N N . ALA A 1 96 ? -6.877 -6.744 -6.371 1.00 89.88 96 ALA A N 1
ATOM 755 C CA . ALA A 1 96 ? -7.933 -5.778 -6.608 1.00 89.88 96 ALA A CA 1
ATOM 756 C C . ALA A 1 96 ? -7.421 -4.344 -6.510 1.00 89.88 96 ALA A C 1
ATOM 758 O O . ALA A 1 96 ? -6.628 -3.998 -5.632 1.00 89.88 96 ALA A O 1
ATOM 759 N N . LEU A 1 97 ? -7.949 -3.483 -7.378 1.00 90.44 97 LEU A N 1
ATOM 760 C CA . LEU A 1 97 ? -7.793 -2.042 -7.248 1.00 90.44 97 LEU A CA 1
ATOM 761 C C . LEU A 1 97 ? -8.712 -1.539 -6.136 1.00 90.44 97 LEU A C 1
ATOM 763 O O . LEU A 1 97 ? -9.922 -1.766 -6.166 1.00 90.44 97 LEU A O 1
ATOM 767 N N . VAL A 1 98 ? -8.148 -0.812 -5.181 1.00 91.62 98 VAL A N 1
ATOM 768 C CA . VAL A 1 98 ? -8.890 -0.169 -4.100 1.00 91.62 98 VAL A CA 1
ATOM 769 C C . VAL A 1 98 ? -9.327 1.214 -4.565 1.00 91.62 98 VAL A C 1
ATOM 771 O O . VAL A 1 98 ? -8.511 2.087 -4.864 1.00 91.62 98 VAL A O 1
ATOM 774 N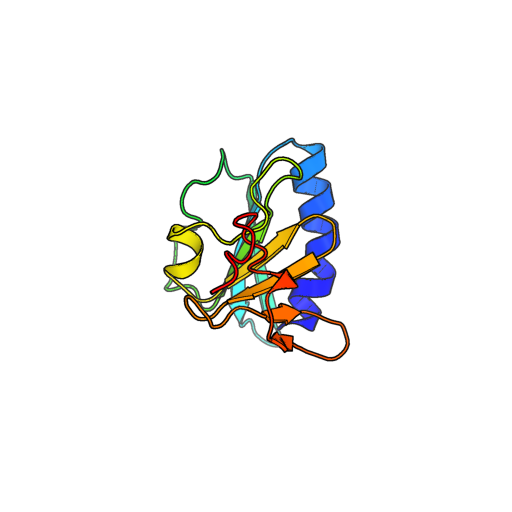 N . THR A 1 99 ? -10.639 1.428 -4.628 1.00 89.56 99 THR A N 1
ATOM 775 C CA . THR A 1 99 ? -11.242 2.697 -5.047 1.00 89.56 99 THR A CA 1
ATOM 776 C C . THR A 1 99 ? -12.085 3.299 -3.926 1.00 89.56 99 THR A C 1
ATOM 778 O O . THR A 1 99 ? -12.345 2.660 -2.909 1.00 89.56 99 THR A O 1
ATOM 781 N N . ARG A 1 100 ? -12.590 4.522 -4.131 1.00 87.69 100 ARG A N 1
ATOM 782 C CA . ARG A 1 100 ? -13.560 5.139 -3.208 1.00 87.69 100 ARG A CA 1
ATOM 783 C C . ARG A 1 100 ? -14.897 4.386 -3.115 1.00 87.69 100 ARG A C 1
ATOM 785 O O . ARG A 1 100 ? -15.678 4.675 -2.222 1.00 87.69 100 ARG A O 1
ATOM 792 N N . TYR A 1 101 ? -15.169 3.483 -4.057 1.00 88.69 101 TYR A N 1
ATOM 793 C CA . TYR A 1 101 ? -16.398 2.690 -4.128 1.00 88.69 101 TYR A CA 1
ATOM 794 C C . TYR A 1 101 ? -16.179 1.230 -3.705 1.00 88.69 101 TYR A C 1
ATOM 796 O O . TYR A 1 101 ? -17.053 0.394 -3.909 1.00 88.69 101 TYR A O 1
ATOM 804 N N . GLY A 1 102 ? -15.004 0.913 -3.153 1.00 88.62 102 GLY A N 1
ATOM 805 C CA . GLY A 1 102 ? -14.605 -0.444 -2.794 1.00 88.62 102 GLY A CA 1
ATOM 806 C C . GLY A 1 102 ? -13.604 -1.059 -3.770 1.00 88.62 102 GLY A C 1
ATOM 807 O O . GLY A 1 102 ? -12.987 -0.371 -4.595 1.00 88.62 102 GLY A O 1
ATOM 808 N N . ARG A 1 103 ? -13.418 -2.373 -3.627 1.00 90.88 103 ARG A N 1
ATOM 809 C CA . ARG A 1 103 ? -12.427 -3.164 -4.361 1.00 90.88 103 ARG A CA 1
ATOM 810 C C . ARG A 1 103 ? -12.977 -3.591 -5.714 1.00 90.88 103 ARG A C 1
ATOM 812 O O . ARG A 1 103 ? -14.048 -4.184 -5.795 1.00 90.88 103 ARG A O 1
ATOM 819 N N . ARG A 1 104 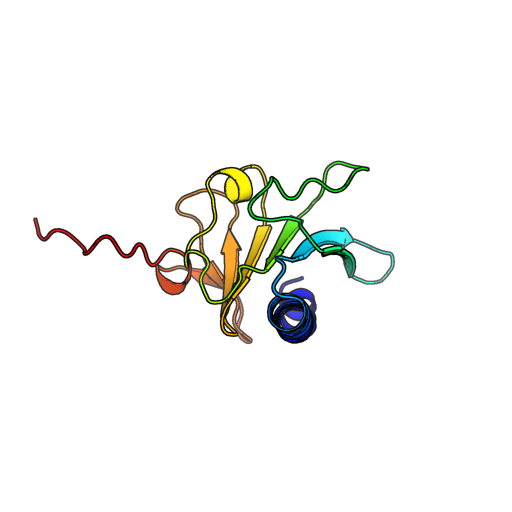? -12.220 -3.325 -6.775 1.00 87.81 104 ARG A N 1
ATOM 820 C CA . ARG A 1 104 ? -12.512 -3.790 -8.131 1.00 87.81 104 ARG A CA 1
ATOM 821 C C . ARG A 1 104 ? -11.468 -4.825 -8.528 1.00 87.81 104 ARG A C 1
ATOM 823 O O . ARG A 1 104 ? -10.309 -4.469 -8.739 1.00 87.81 104 ARG A O 1
ATOM 830 N N . GLY A 1 105 ? -11.885 -6.084 -8.631 1.00 78.38 105 GLY A N 1
ATOM 831 C CA . GLY A 1 105 ? -11.042 -7.148 -9.175 1.00 78.38 105 GLY A CA 1
ATOM 832 C C . GLY A 1 105 ? -10.653 -6.852 -10.625 1.00 78.38 105 GLY A C 1
ATOM 833 O O . GLY A 1 105 ? -11.438 -6.267 -11.379 1.00 78.38 105 GLY A O 1
ATOM 834 N N . GLY A 1 106 ? -9.435 -7.227 -11.009 1.00 63.75 106 GLY A N 1
ATOM 835 C CA . GLY A 1 106 ? -8.933 -7.050 -12.371 1.00 63.75 106 GLY A CA 1
ATOM 836 C C . GLY A 1 106 ? -7.522 -6.468 -12.440 1.00 63.75 106 GLY A C 1
ATOM 837 O O . GLY A 1 106 ? -7.018 -5.858 -11.499 1.00 63.75 106 GLY A O 1
ATOM 838 N N . SER A 1 107 ? -6.899 -6.646 -13.606 1.00 55.41 107 SER A N 1
ATOM 839 C CA . SER A 1 107 ? -5.458 -6.548 -13.883 1.00 55.41 107 SER A CA 1
ATOM 840 C C . SER A 1 107 ? -4.773 -5.204 -13.618 1.00 55.41 107 SER A C 1
ATOM 842 O O . SER A 1 107 ? -3.579 -5.102 -13.828 1.00 55.41 107 SER A O 1
ATOM 844 N N . VAL A 1 108 ? -5.450 -4.163 -13.131 1.00 60.38 108 VAL A N 1
ATOM 845 C CA . VAL A 1 108 ? -4.829 -2.833 -12.938 1.00 60.38 108 VAL A CA 1
ATOM 846 C C . VAL A 1 108 ? -3.733 -2.851 -11.857 1.00 60.38 108 VAL A C 1
ATOM 848 O O . VAL A 1 108 ? -2.827 -2.018 -11.882 1.00 60.38 108 VAL A O 1
ATOM 851 N N . CYS A 1 109 ? -3.813 -3.813 -10.936 1.00 66.06 109 CYS A N 1
ATOM 852 C CA . CYS A 1 109 ? -2.825 -4.088 -9.886 1.00 66.06 109 CYS A CA 1
ATOM 853 C C . CYS A 1 109 ? -1.855 -5.226 -10.226 1.00 66.06 109 CYS A C 1
ATOM 855 O O . CYS A 1 109 ? -0.848 -5.408 -9.551 1.00 66.06 109 CYS A O 1
ATOM 857 N N . ALA A 1 110 ? -2.180 -5.983 -11.272 1.00 48.50 110 ALA A N 1
ATOM 858 C CA . ALA A 1 110 ? -1.439 -7.130 -11.772 1.00 48.50 110 ALA A CA 1
ATOM 859 C C . ALA A 1 110 ? -1.048 -6.904 -13.239 1.00 48.50 110 ALA A C 1
ATOM 861 O O . ALA A 1 110 ? -0.990 -7.864 -14.010 1.00 48.50 110 ALA A O 1
ATOM 862 N N . ASP A 1 111 ? -0.843 -5.639 -13.639 1.00 46.75 111 ASP A N 1
ATOM 863 C CA . ASP A 1 111 ? -0.493 -5.280 -15.012 1.00 46.75 111 ASP A CA 1
ATOM 864 C C . ASP A 1 111 ? 0.955 -5.717 -15.199 1.00 46.75 111 ASP A C 1
ATOM 866 O O . ASP A 1 111 ? 1.941 -5.017 -14.946 1.00 46.75 111 ASP A O 1
ATOM 870 N N . SER A 1 112 ? 1.052 -6.998 -15.510 1.00 42.09 112 SER A N 1
ATOM 871 C CA . SER A 1 112 ? 2.226 -7.637 -16.010 1.00 42.09 112 SER A CA 1
ATOM 872 C C . SER A 1 112 ? 2.492 -6.971 -17.339 1.00 42.09 112 SER A C 1
ATOM 874 O O . SER A 1 112 ? 1.742 -7.130 -18.290 1.00 42.09 112 SER A O 1
ATOM 876 N N . GLY A 1 113 ? 3.607 -6.256 -17.445 1.00 37.56 113 GLY A N 1
ATOM 877 C CA . GLY A 1 113 ? 4.180 -5.904 -18.744 1.00 37.56 113 GLY A CA 1
ATOM 878 C C . GLY A 1 113 ? 4.513 -7.129 -19.617 1.00 37.56 113 GLY A C 1
ATOM 879 O O . GLY A 1 113 ? 5.232 -6.990 -20.597 1.00 37.56 113 GLY A O 1
ATOM 880 N N . LEU A 1 114 ? 4.022 -8.325 -19.280 1.00 39.62 114 LEU A N 1
ATOM 881 C CA . LEU A 1 114 ? 3.860 -9.425 -20.205 1.00 39.62 114 LEU A CA 1
ATOM 882 C C . LEU A 1 114 ? 2.551 -9.181 -20.946 1.00 39.62 114 LEU A C 1
ATOM 884 O O . LEU A 1 114 ? 1.460 -9.459 -20.450 1.00 39.62 114 LEU A O 1
ATOM 888 N N . ALA A 1 115 ? 2.696 -8.630 -22.148 1.00 36.94 115 ALA A N 1
ATOM 889 C CA . ALA A 1 115 ? 1.682 -8.684 -23.180 1.00 36.94 115 ALA A CA 1
ATOM 890 C C . ALA A 1 115 ? 0.910 -10.009 -23.094 1.00 36.94 115 ALA A C 1
ATOM 892 O O . ALA A 1 115 ? 1.510 -11.083 -23.016 1.00 36.94 115 ALA A O 1
ATOM 893 N N . ARG A 1 116 ? -0.424 -9.930 -23.124 1.00 39.34 116 ARG A N 1
ATOM 894 C CA . ARG A 1 116 ? -1.252 -11.082 -23.479 1.00 39.34 116 ARG A CA 1
ATOM 895 C C . ARG A 1 116 ? -0.680 -11.645 -24.777 1.00 39.34 116 ARG A C 1
ATOM 897 O O . ARG A 1 116 ? -0.803 -11.000 -25.815 1.00 39.34 116 ARG A O 1
ATOM 904 N N . VAL A 1 117 ? -0.029 -12.801 -24.713 1.00 34.91 117 VAL A N 1
ATOM 905 C CA . VAL A 1 117 ? 0.254 -13.583 -25.913 1.00 34.91 117 VAL A CA 1
ATOM 906 C C . VAL A 1 117 ? -1.120 -14.014 -26.430 1.00 34.91 117 VAL A C 1
ATOM 908 O O . VAL A 1 117 ? -1.864 -14.633 -25.663 1.00 34.91 117 VAL A O 1
ATOM 911 N N . PRO A 1 118 ? -1.530 -13.619 -27.646 1.00 44.75 118 PRO A N 1
ATOM 912 C CA . PRO A 1 118 ? -2.764 -14.133 -28.215 1.00 44.75 118 PRO A CA 1
ATOM 913 C C . PRO A 1 118 ? -2.597 -15.642 -28.438 1.00 44.75 118 PRO A C 1
ATOM 915 O O . PRO A 1 118 ? -1.540 -16.083 -28.892 1.00 44.75 118 PRO A O 1
ATOM 918 N N . GLN A 1 119 ? -3.618 -16.408 -28.042 1.00 40.59 119 GLN A N 1
ATOM 919 C CA . GLN A 1 119 ? -3.766 -17.812 -28.433 1.00 40.59 119 GLN A CA 1
ATOM 920 C C . GLN A 1 119 ? -4.077 -17.908 -29.925 1.00 40.59 119 GLN A C 1
ATOM 922 O O . GLN A 1 119 ? -4.786 -17.000 -30.422 1.00 40.59 119 GLN A O 1
#